Protein AF-A0A537DZI4-F1 (afdb_monomer_lite)

Radius of gyration: 23.27 Å; chains: 1; bounding box: 77×46×38 Å

pLDDT: mean 81.29, std 11.45, range [48.91, 93.88]

Foldseek 3Di:
DLVLVLVCVVVVQKDFQQLPFPLDADPVPRHTDDNVVSVVVVVVLVVLSCLLVVNDDDDPVSNVVSSVVSVVVVVVRVVSVRMDHDRPPVVVVVVVVVVVVVVVV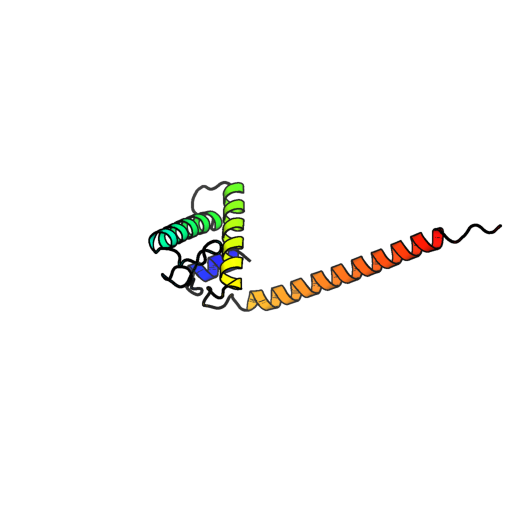VVVVVVVVVVVVVVVVVVPDDDDD

Secondary structure (DSSP, 8-state):
-HHHHHHHHHTTS-EEGGGSTTT-B-TTT-PBPPHHHHHHHHHHHHHHHHHHTT-SS--HHHHHHHHHHHHHHHHHHHHTT-EESPPPTHHHHHHHHHHHHHHHHHHHHHHHHHHHHHHHHHTTPPPP-

Structure (mmCIF, N/CA/C/O backbone):
data_AF-A0A537DZI4-F1
#
_entry.id   AF-A0A537DZI4-F1
#
loop_
_atom_site.group_PDB
_atom_site.id
_atom_site.type_symbol
_atom_site.label_atom_id
_atom_site.label_alt_id
_atom_site.label_comp_id
_atom_site.label_asym_id
_atom_site.label_entity_id
_atom_site.label_seq_id
_atom_site.pdbx_PDB_ins_code
_atom_site.Cartn_x
_atom_site.Cartn_y
_atom_site.Cartn_z
_atom_site.occupancy
_atom_site.B_iso_or_equiv
_atom_site.auth_seq_id
_atom_site.auth_comp_id
_atom_site.auth_asym_id
_atom_site.auth_atom_id
_atom_site.pdbx_PDB_model_num
ATOM 1 N N . MET A 1 1 ? 7.948 -3.123 -5.812 1.00 70.69 1 MET A N 1
ATOM 2 C CA . MET A 1 1 ? 7.281 -2.952 -4.496 1.00 70.69 1 MET A CA 1
ATOM 3 C C . MET A 1 1 ? 5.756 -2.861 -4.612 1.00 70.69 1 MET A C 1
ATOM 5 O O . MET A 1 1 ? 5.101 -3.750 -4.087 1.00 70.69 1 MET A O 1
ATOM 9 N N . VAL A 1 2 ? 5.188 -1.869 -5.314 1.00 81.50 2 VAL A N 1
ATOM 10 C CA . VAL A 1 2 ? 3.720 -1.701 -5.454 1.00 81.50 2 VAL A CA 1
ATOM 11 C C . VAL A 1 2 ? 3.045 -2.895 -6.140 1.00 81.50 2 VAL A C 1
ATOM 13 O O . VAL A 1 2 ? 2.086 -3.431 -5.607 1.00 81.50 2 VAL A O 1
ATOM 16 N N . SER A 1 3 ? 3.605 -3.418 -7.238 1.00 80.81 3 SER A N 1
ATOM 17 C CA . SER A 1 3 ? 3.066 -4.623 -7.903 1.00 80.81 3 SER A CA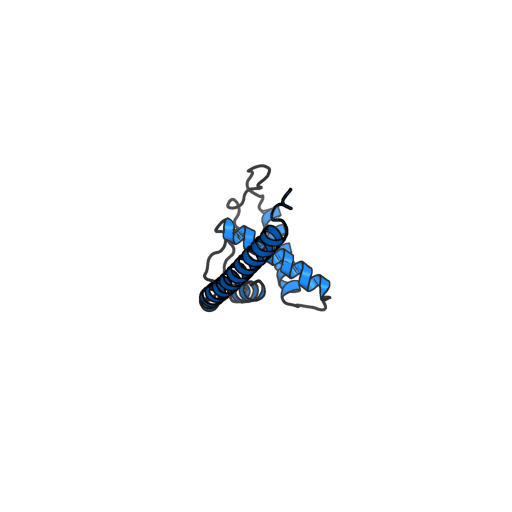 1
ATOM 18 C C . SER A 1 3 ? 2.960 -5.846 -6.969 1.00 80.81 3 SER A C 1
ATOM 20 O O . SER A 1 3 ? 1.953 -6.550 -6.973 1.00 80.81 3 SER A O 1
ATOM 22 N N . SER A 1 4 ? 3.971 -6.073 -6.119 1.00 81.75 4 SER A N 1
ATOM 23 C CA . SER A 1 4 ? 3.971 -7.151 -5.113 1.00 81.75 4 SER A CA 1
ATOM 24 C C . SER A 1 4 ? 2.888 -6.931 -4.052 1.00 81.75 4 SER A C 1
ATOM 26 O O . SER A 1 4 ? 2.141 -7.853 -3.721 1.00 81.75 4 SER A O 1
ATOM 28 N N . PHE A 1 5 ? 2.739 -5.689 -3.580 1.00 85.00 5 PHE A N 1
ATOM 29 C CA . PHE A 1 5 ? 1.652 -5.302 -2.685 1.00 85.00 5 PHE A CA 1
ATOM 30 C C . PHE A 1 5 ? 0.279 -5.573 -3.311 1.00 85.00 5 PHE A C 1
ATOM 32 O O . PHE A 1 5 ? -0.508 -6.301 -2.714 1.00 85.00 5 PHE A O 1
ATOM 39 N N . CYS A 1 6 ? 0.014 -5.068 -4.522 1.00 85.75 6 CYS A N 1
ATOM 40 C CA . CYS A 1 6 ? -1.273 -5.242 -5.196 1.00 85.75 6 CYS A CA 1
ATOM 41 C C . CYS A 1 6 ? -1.616 -6.727 -5.366 1.00 85.75 6 CYS A C 1
ATOM 43 O O . CYS A 1 6 ? -2.717 -7.144 -5.022 1.00 85.75 6 CYS A O 1
ATOM 45 N N . LYS A 1 7 ? -0.657 -7.557 -5.799 1.00 85.25 7 LYS A N 1
ATOM 46 C CA . LYS A 1 7 ? -0.844 -9.015 -5.915 1.00 85.25 7 LYS A CA 1
ATOM 47 C C . LYS A 1 7 ? -1.155 -9.678 -4.569 1.00 85.25 7 LYS A C 1
ATOM 49 O O . LYS A 1 7 ? -2.040 -10.528 -4.480 1.00 85.25 7 LYS A O 1
ATOM 54 N N . THR A 1 8 ? -0.442 -9.301 -3.511 1.00 83.75 8 THR A N 1
ATOM 55 C CA . THR A 1 8 ? -0.625 -9.887 -2.170 1.00 83.75 8 THR A CA 1
ATOM 56 C C . THR A 1 8 ? -1.966 -9.468 -1.558 1.00 83.75 8 THR A C 1
ATOM 58 O O . THR A 1 8 ? -2.665 -10.292 -0.972 1.00 83.75 8 THR A O 1
ATOM 61 N N . TYR A 1 9 ? -2.368 -8.213 -1.761 1.00 87.44 9 TYR A N 1
ATOM 62 C CA . TYR A 1 9 ? -3.666 -7.693 -1.340 1.00 87.44 9 TYR A CA 1
ATOM 63 C C . TYR A 1 9 ? -4.826 -8.353 -2.095 1.00 87.44 9 TYR A C 1
ATOM 65 O O . TYR A 1 9 ? -5.741 -8.885 -1.471 1.00 87.44 9 TYR A O 1
ATOM 73 N N . LEU A 1 10 ? -4.760 -8.409 -3.429 1.00 86.94 10 LEU A N 1
ATOM 74 C CA . LEU A 1 10 ? -5.804 -9.020 -4.262 1.00 86.94 10 LEU A CA 1
ATOM 75 C C . LEU A 1 10 ? -5.935 -10.535 -4.049 1.00 86.94 10 LEU A C 1
ATOM 77 O O . LEU A 1 10 ? -7.019 -11.082 -4.215 1.00 86.94 10 LEU A O 1
ATOM 81 N N . SER A 1 11 ? -4.859 -11.216 -3.644 1.00 85.81 11 SER A N 1
ATOM 82 C CA . SER A 1 11 ? -4.901 -12.638 -3.266 1.00 85.81 11 SER A CA 1
ATOM 83 C C . SER A 1 11 ? -5.423 -12.892 -1.845 1.00 85.81 11 SER A C 1
ATOM 85 O O . SER A 1 11 ? -5.438 -14.038 -1.401 1.00 85.81 11 SER A O 1
ATOM 87 N N . GLY A 1 12 ? -5.833 -11.847 -1.115 1.00 83.69 12 GLY A N 1
ATOM 88 C CA . GLY A 1 12 ? -6.381 -11.953 0.241 1.00 83.69 12 GLY A CA 1
ATOM 89 C C . GLY A 1 12 ? -5.347 -12.276 1.325 1.00 83.69 12 GLY A C 1
ATOM 90 O O . GLY A 1 12 ? -5.717 -12.501 2.475 1.00 83.69 12 GLY A O 1
ATOM 91 N N . LYS A 1 13 ? -4.054 -12.287 0.980 1.00 84.06 13 LYS A N 1
ATOM 92 C CA . LYS A 1 13 ? -2.946 -12.584 1.904 1.00 84.06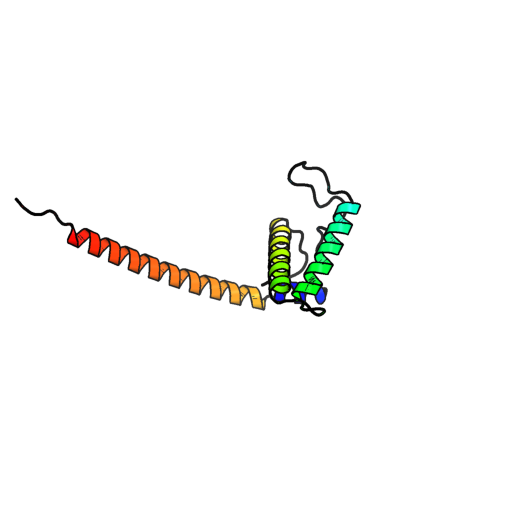 13 LYS A CA 1
ATOM 93 C C . LYS A 1 13 ? -2.530 -11.383 2.755 1.00 84.06 13 LYS A C 1
ATOM 95 O O . LYS A 1 13 ? -1.778 -11.546 3.709 1.00 84.06 13 LYS A O 1
ATOM 100 N N . LEU A 1 14 ? -3.008 -10.192 2.400 1.00 86.56 14 LEU A N 1
ATOM 101 C CA . LEU A 1 14 ? -2.772 -8.949 3.120 1.00 86.56 14 LEU A CA 1
ATOM 102 C C . LEU A 1 14 ? -4.111 -8.301 3.477 1.00 86.56 14 LEU A C 1
ATOM 104 O O . LEU A 1 14 ? -4.974 -8.136 2.614 1.00 86.56 14 LEU A O 1
ATOM 108 N N . LYS A 1 15 ? -4.264 -7.890 4.733 1.00 88.25 15 LYS A N 1
ATOM 109 C CA . LYS A 1 15 ? -5.408 -7.133 5.242 1.00 88.25 15 LYS A CA 1
ATOM 110 C C . LYS A 1 15 ? -4.965 -5.733 5.652 1.00 88.25 15 LYS A C 1
ATOM 112 O O . LYS A 1 15 ? -3.847 -5.527 6.116 1.00 88.25 15 LYS A O 1
ATOM 117 N N . ILE A 1 16 ? -5.859 -4.768 5.455 1.00 89.62 16 ILE A N 1
ATOM 118 C CA . ILE A 1 16 ? -5.641 -3.361 5.799 1.00 89.62 16 ILE A CA 1
ATOM 119 C C . ILE A 1 16 ? -6.662 -2.990 6.870 1.00 89.62 16 ILE A C 1
ATOM 121 O O . ILE A 1 16 ? -7.859 -2.904 6.587 1.00 89.62 16 ILE A O 1
ATOM 125 N N . ASN A 1 17 ? -6.186 -2.752 8.088 1.00 88.88 17 ASN A N 1
ATOM 126 C CA . ASN A 1 17 ? -7.034 -2.461 9.242 1.00 88.88 17 ASN A CA 1
ATOM 127 C C . ASN A 1 17 ? -7.403 -0.985 9.367 1.00 88.88 17 ASN A C 1
ATOM 129 O O . ASN A 1 17 ? -8.305 -0.659 10.136 1.00 88.88 17 ASN A O 1
ATOM 133 N N . SER A 1 18 ? -6.764 -0.098 8.595 1.00 87.12 18 SER A N 1
ATOM 134 C CA . SER A 1 18 ? -7.009 1.352 8.644 1.00 87.12 18 SER A CA 1
ATOM 135 C C . SER A 1 18 ? -8.462 1.737 8.347 1.00 87.12 18 SER A C 1
ATOM 137 O O . SER A 1 18 ? -8.882 2.842 8.655 1.00 87.12 18 SER A O 1
ATOM 139 N N . TRP A 1 19 ? -9.246 0.836 7.755 1.00 86.69 19 TRP A N 1
ATOM 140 C CA . TRP A 1 19 ? -10.668 1.044 7.478 1.00 86.69 19 TRP A CA 1
ATOM 141 C C . TRP A 1 19 ? -11.577 0.786 8.685 1.00 86.69 19 TRP A C 1
ATOM 143 O O . TRP A 1 19 ? -12.786 0.998 8.592 1.00 86.69 19 TRP A O 1
ATOM 153 N N . THR A 1 20 ? -11.030 0.304 9.801 1.00 85.75 20 THR A N 1
ATOM 154 C CA . THR A 1 20 ? -11.802 0.006 11.010 1.00 85.75 20 THR A CA 1
ATOM 155 C C . THR A 1 20 ? -12.124 1.305 11.751 1.00 85.75 20 THR A C 1
ATOM 157 O O . THR A 1 20 ? -11.197 2.038 12.119 1.00 85.75 20 THR A O 1
ATOM 160 N N . PRO A 1 21 ? -13.411 1.605 12.010 1.00 82.19 21 PRO A N 1
ATOM 161 C CA . PRO A 1 21 ? -13.801 2.808 12.732 1.00 82.19 21 PRO A CA 1
ATOM 162 C C . PRO A 1 21 ? -13.094 2.925 14.082 1.00 82.19 21 PRO A C 1
ATOM 164 O O . PRO A 1 21 ? -13.091 1.997 14.888 1.00 82.19 21 PRO A O 1
ATOM 167 N N . GLY A 1 22 ? -12.496 4.089 14.324 1.00 80.00 22 GLY A N 1
ATOM 168 C CA . GLY A 1 22 ? -11.837 4.410 15.584 1.00 80.00 22 GLY A CA 1
ATOM 169 C C . GLY A 1 22 ? -10.411 3.882 15.770 1.00 80.00 22 GLY A C 1
ATOM 170 O O . GLY A 1 22 ? -9.866 4.125 16.848 1.00 80.00 22 GLY A O 1
ATOM 171 N N . LEU A 1 23 ? -9.813 3.228 14.762 1.00 80.06 23 LEU A N 1
ATOM 172 C CA . LEU A 1 23 ? -8.374 2.908 14.737 1.00 80.06 23 LEU A CA 1
ATOM 173 C C . LEU A 1 23 ? -7.509 4.048 14.191 1.00 80.06 23 LEU A C 1
ATOM 175 O O . LEU A 1 23 ? -6.360 4.187 14.598 1.00 80.06 23 LEU A O 1
ATOM 179 N N . VAL A 1 24 ? -8.045 4.856 13.276 1.00 82.62 24 VAL A N 1
ATOM 180 C CA . VAL A 1 24 ? -7.306 5.953 12.639 1.00 82.62 24 VAL A CA 1
ATOM 181 C C . VAL A 1 24 ? -7.809 7.290 13.170 1.00 82.62 24 VAL A C 1
ATOM 183 O O . VAL A 1 24 ? -9.018 7.514 13.271 1.00 82.62 24 VAL A O 1
ATOM 186 N N . ALA A 1 25 ? -6.875 8.178 13.498 1.00 80.56 25 ALA A N 1
ATOM 187 C CA . ALA A 1 25 ? -7.139 9.560 13.867 1.00 80.56 25 ALA A CA 1
ATOM 188 C C . ALA A 1 25 ? -6.534 10.511 12.832 1.00 80.56 25 ALA A C 1
ATOM 190 O O . ALA A 1 25 ? -5.513 10.215 12.210 1.00 80.56 25 ALA A O 1
ATOM 191 N N . ASN A 1 26 ? -7.176 11.657 12.644 1.00 77.25 26 ASN A N 1
ATOM 192 C CA . ASN A 1 26 ? -6.648 12.742 11.839 1.00 77.25 26 ASN A CA 1
ATOM 193 C C . ASN A 1 26 ? -5.391 13.301 12.525 1.00 77.25 26 ASN A C 1
ATOM 195 O O . ASN A 1 26 ? -5.432 13.654 13.701 1.00 77.25 26 ASN A O 1
ATOM 199 N N . MET A 1 27 ? -4.274 13.387 11.800 1.00 71.69 27 MET A N 1
ATOM 200 C CA . MET A 1 27 ? -2.995 13.813 12.382 1.00 71.69 27 MET A CA 1
ATOM 201 C C . MET A 1 27 ? -2.961 15.292 12.790 1.00 71.69 27 MET A C 1
ATOM 203 O O . MET A 1 27 ? -2.189 15.650 13.672 1.00 71.69 27 MET A O 1
ATOM 207 N N . ALA A 1 28 ? -3.784 16.147 12.178 1.00 75.75 28 ALA A N 1
ATOM 208 C CA . ALA A 1 28 ? -3.847 17.568 12.508 1.00 75.75 28 ALA A CA 1
ATOM 209 C C . ALA A 1 28 ? -4.718 17.845 13.741 1.00 75.75 28 ALA A C 1
ATOM 211 O O . ALA A 1 28 ? -4.427 18.761 14.503 1.00 75.75 28 ALA A O 1
ATOM 212 N N . THR A 1 29 ? -5.787 17.068 13.941 1.00 84.00 29 THR A N 1
ATOM 213 C CA . THR A 1 29 ? -6.762 17.324 15.015 1.00 84.00 29 THR A CA 1
ATOM 214 C C . THR A 1 29 ? -6.718 16.302 16.148 1.00 84.00 29 THR A C 1
ATOM 216 O O . THR A 1 29 ? -7.304 16.538 17.199 1.00 84.00 29 THR A O 1
ATOM 219 N N . GLY A 1 30 ? -6.073 15.149 15.951 1.00 79.94 30 GLY A N 1
ATOM 220 C CA . GLY A 1 30 ? -6.091 14.016 16.883 1.00 79.94 30 GLY A CA 1
ATOM 221 C C . GLY A 1 30 ? -7.451 13.312 16.984 1.00 79.94 30 GLY A C 1
ATOM 222 O O . GLY A 1 30 ? -7.591 12.331 17.716 1.00 79.94 30 GLY A O 1
ATOM 223 N N . VAL A 1 31 ? -8.464 13.784 16.252 1.00 87.00 31 VAL A N 1
ATOM 224 C CA . VAL A 1 31 ? -9.827 13.250 16.301 1.00 87.00 31 VAL A CA 1
ATOM 225 C C . VAL A 1 31 ? -9.913 11.979 15.463 1.00 87.00 31 VAL A C 1
ATOM 227 O O . VAL A 1 31 ? -9.391 11.919 14.349 1.00 87.00 31 VAL A O 1
ATOM 230 N N . LYS A 1 32 ? -10.592 10.955 15.991 1.00 86.88 32 LYS A N 1
ATOM 231 C CA . LYS A 1 32 ? -10.880 9.715 15.257 1.00 86.88 32 LYS A CA 1
ATOM 232 C C . LYS A 1 32 ? -11.623 10.033 13.962 1.00 86.88 32 LYS A C 1
ATOM 234 O O . LYS A 1 32 ? -12.615 10.756 13.986 1.00 86.88 32 LYS A O 1
ATOM 239 N N . ILE A 1 33 ? -11.150 9.470 12.855 1.00 85.75 33 ILE A N 1
ATOM 240 C CA . ILE A 1 33 ? -11.744 9.709 11.540 1.00 85.75 33 ILE A CA 1
ATOM 241 C C . ILE A 1 33 ? -13.173 9.129 11.527 1.00 85.75 33 ILE A C 1
ATOM 243 O O . ILE A 1 33 ? -13.352 7.962 11.908 1.00 85.75 33 ILE A O 1
ATOM 247 N N . PRO A 1 34 ? -14.188 9.911 11.112 1.00 85.81 34 PRO A N 1
ATOM 248 C CA . PRO A 1 34 ? -15.559 9.438 10.960 1.00 85.81 34 PRO A CA 1
ATOM 249 C C . PRO A 1 34 ? -15.663 8.246 10.007 1.00 85.81 34 PRO A C 1
ATOM 251 O O . PRO A 1 34 ? -14.859 8.066 9.089 1.00 85.81 34 PRO A O 1
ATOM 254 N N . ARG A 1 35 ? -16.698 7.423 10.188 1.00 86.31 35 ARG A N 1
ATOM 255 C CA . ARG A 1 35 ? -16.902 6.224 9.363 1.00 86.31 35 ARG A CA 1
ATOM 256 C C . ARG A 1 35 ? -17.066 6.574 7.883 1.00 86.31 35 ARG A C 1
ATOM 258 O O . ARG A 1 35 ? -16.596 5.830 7.025 1.00 86.31 35 ARG A O 1
ATOM 265 N N . GLU A 1 36 ? -17.733 7.679 7.593 1.00 87.88 36 GLU A N 1
ATOM 266 C CA . GLU A 1 36 ? -18.037 8.163 6.250 1.00 87.88 36 GLU A CA 1
ATOM 267 C C . GLU A 1 36 ? -16.748 8.494 5.488 1.00 87.88 36 GLU A C 1
ATOM 269 O O . GLU A 1 36 ? -16.568 8.049 4.353 1.00 87.88 36 GLU A O 1
ATOM 274 N N . GLU A 1 37 ? -15.811 9.176 6.149 1.00 86.50 37 GLU A N 1
ATOM 275 C CA . GLU A 1 37 ? -14.488 9.491 5.604 1.00 86.50 37 GLU A CA 1
ATOM 276 C C . GLU A 1 37 ? -13.649 8.225 5.380 1.00 86.50 37 GLU A C 1
ATOM 278 O O . GLU A 1 37 ? -13.006 8.083 4.340 1.00 86.50 37 GLU A O 1
ATOM 283 N N . LEU A 1 38 ? -13.711 7.249 6.296 1.00 87.38 38 LEU A N 1
ATOM 284 C CA . LEU A 1 38 ? -13.037 5.956 6.115 1.00 87.38 38 LEU A CA 1
ATOM 285 C C . LEU A 1 38 ? -13.590 5.177 4.914 1.00 87.38 38 LEU A C 1
ATOM 287 O O . LEU A 1 38 ? -12.828 4.563 4.165 1.00 87.38 38 LEU A O 1
ATOM 291 N N . VAL A 1 39 ? -14.910 5.190 4.710 1.00 88.94 39 VAL A N 1
ATOM 292 C CA . VAL A 1 39 ? -15.549 4.543 3.553 1.00 88.94 39 VAL A CA 1
ATOM 293 C C . VAL A 1 39 ? -15.138 5.233 2.257 1.00 88.94 39 VAL A C 1
ATOM 295 O O . VAL A 1 39 ? -14.863 4.548 1.269 1.00 88.94 39 VAL A O 1
ATOM 298 N N . GLN A 1 40 ? -15.079 6.563 2.257 1.00 90.38 40 GLN A N 1
ATOM 299 C CA . GLN A 1 40 ? -14.664 7.336 1.095 1.00 90.38 40 GLN A CA 1
ATOM 300 C C . GLN A 1 40 ? -13.197 7.061 0.740 1.00 90.38 40 GLN A C 1
ATOM 302 O O . GLN A 1 40 ? -12.913 6.665 -0.391 1.00 90.38 40 GLN A O 1
ATOM 307 N N . GLY A 1 41 ? -12.294 7.116 1.722 1.00 88.94 41 GLY A N 1
ATOM 308 C CA . GLY A 1 41 ? -10.886 6.770 1.521 1.00 88.94 41 GLY A CA 1
ATOM 309 C C . GLY A 1 41 ? -10.698 5.331 1.026 1.00 88.94 41 GLY A C 1
ATOM 310 O O . GLY A 1 41 ? -9.864 5.070 0.161 1.00 88.94 41 GLY A O 1
ATOM 311 N N . LYS A 1 42 ? -11.528 4.385 1.492 1.00 91.62 42 LYS A N 1
ATOM 312 C CA . LYS A 1 42 ? -11.502 3.003 0.990 1.00 91.62 42 LYS A CA 1
ATOM 313 C C . LYS A 1 42 ? -11.905 2.918 -0.483 1.00 91.62 42 LYS A C 1
ATOM 315 O O . LYS A 1 42 ? -11.295 2.160 -1.234 1.00 91.62 42 LYS A O 1
ATOM 320 N N . LYS A 1 43 ? -12.934 3.658 -0.907 1.00 92.56 43 LYS A N 1
ATOM 321 C CA . LYS A 1 43 ? -13.376 3.693 -2.313 1.00 92.56 43 LYS A CA 1
ATOM 322 C C . LYS A 1 43 ? -12.312 4.294 -3.222 1.00 92.56 43 LYS A C 1
ATOM 324 O O . LYS A 1 43 ? -12.047 3.743 -4.290 1.00 92.56 43 LYS A O 1
ATOM 329 N N . GLU A 1 44 ? -11.691 5.384 -2.787 1.00 93.44 44 GLU A N 1
ATOM 330 C CA . GLU A 1 44 ? -10.567 5.998 -3.495 1.00 93.44 44 GLU A CA 1
ATOM 331 C C . GLU A 1 44 ? -9.421 5.002 -3.633 1.00 93.44 44 GLU A C 1
ATOM 333 O O . GLU A 1 44 ? -8.936 4.780 -4.740 1.00 93.44 44 GLU A O 1
ATOM 338 N N . PHE A 1 45 ? -9.080 4.290 -2.556 1.00 93.44 45 PHE A N 1
ATOM 339 C CA . PHE A 1 45 ? -8.059 3.250 -2.614 1.00 93.44 45 PHE A CA 1
ATOM 340 C C . PHE A 1 45 ? -8.351 2.154 -3.627 1.00 93.44 45 PHE A C 1
ATOM 342 O O . PHE A 1 45 ? -7.482 1.814 -4.427 1.00 93.44 45 PHE A O 1
ATOM 349 N N . LEU A 1 46 ? -9.570 1.621 -3.632 1.00 93.31 46 LEU A N 1
ATOM 350 C CA . LEU A 1 46 ? -9.951 0.584 -4.588 1.00 93.31 46 LEU A CA 1
ATOM 351 C C . LEU A 1 46 ? -9.927 1.092 -6.038 1.00 93.31 46 LEU A C 1
ATOM 353 O O . LEU A 1 46 ? -9.614 0.324 -6.946 1.00 93.31 46 LEU A O 1
ATOM 357 N N . THR A 1 47 ? -10.214 2.377 -6.250 1.00 93.88 47 THR A N 1
ATOM 358 C CA . THR A 1 47 ? -10.169 3.011 -7.574 1.00 93.88 47 THR A CA 1
ATOM 359 C C . THR A 1 47 ? -8.732 3.123 -8.074 1.00 93.88 47 THR A C 1
ATOM 361 O O . THR A 1 47 ? -8.422 2.650 -9.166 1.00 93.88 47 THR A O 1
ATOM 364 N N . GLU A 1 48 ? -7.836 3.670 -7.254 1.00 93.62 48 GLU A N 1
ATOM 365 C CA . GLU A 1 48 ? -6.412 3.770 -7.590 1.00 93.62 48 GLU A CA 1
ATOM 366 C C . GLU A 1 48 ? -5.784 2.381 -7.760 1.00 93.62 48 GLU A C 1
ATOM 368 O O . GLU A 1 48 ? -4.998 2.162 -8.677 1.00 93.62 48 GLU A O 1
ATOM 373 N N . LEU A 1 49 ? -6.184 1.401 -6.939 1.00 92.94 49 LEU A N 1
ATOM 374 C CA . LEU A 1 49 ? -5.750 0.010 -7.073 1.00 92.94 49 LEU A CA 1
ATOM 375 C C . LEU A 1 49 ? -6.125 -0.574 -8.437 1.00 92.94 49 LEU A C 1
ATOM 377 O O . LEU A 1 49 ? -5.292 -1.230 -9.064 1.00 92.94 49 LEU A O 1
ATOM 381 N N . ALA A 1 50 ? -7.350 -0.333 -8.905 1.00 91.06 50 ALA A N 1
ATOM 382 C CA . ALA A 1 50 ? -7.790 -0.787 -10.218 1.00 91.06 50 ALA A CA 1
ATOM 383 C C . ALA A 1 50 ? -6.967 -0.137 -11.343 1.00 91.06 50 ALA A C 1
ATOM 385 O O . ALA A 1 50 ? -6.496 -0.842 -12.238 1.00 91.06 50 ALA A O 1
ATOM 386 N N . ILE A 1 51 ? -6.727 1.177 -11.258 1.00 92.12 51 ILE A N 1
ATOM 387 C CA . ILE A 1 51 ? -5.912 1.923 -12.230 1.00 92.12 51 ILE A CA 1
ATOM 388 C C . ILE A 1 51 ? -4.472 1.395 -12.246 1.00 92.12 51 ILE A C 1
ATOM 390 O O . ILE A 1 51 ? -3.954 1.063 -13.309 1.00 92.12 51 ILE A O 1
ATOM 394 N N . ALA A 1 52 ? -3.845 1.233 -11.079 1.00 89.38 52 ALA A N 1
ATOM 395 C CA . ALA A 1 52 ? -2.475 0.736 -10.956 1.00 89.38 52 ALA A CA 1
ATOM 396 C C . ALA A 1 52 ? -2.311 -0.718 -11.431 1.00 89.38 52 ALA A C 1
ATOM 398 O O . ALA A 1 52 ? -1.212 -1.132 -11.798 1.00 89.38 52 ALA A O 1
ATOM 399 N N . CYS A 1 53 ? -3.390 -1.507 -11.429 1.00 87.81 53 CYS A N 1
ATOM 400 C CA . CYS A 1 53 ? -3.409 -2.854 -12.002 1.00 87.81 53 CYS A CA 1
ATOM 401 C C . CYS A 1 53 ? -3.678 -2.866 -13.517 1.00 87.81 53 CYS A C 1
ATOM 403 O O . CYS A 1 53 ? -3.728 -3.945 -14.103 1.00 87.81 53 CYS A O 1
ATOM 405 N N . GLY A 1 54 ? -3.859 -1.702 -14.149 1.00 83.81 54 GLY A N 1
ATOM 406 C CA . GLY A 1 54 ? -4.162 -1.591 -15.575 1.00 83.81 54 GLY A CA 1
ATOM 407 C C . GLY A 1 54 ? -5.580 -2.041 -15.933 1.00 83.81 54 GLY A C 1
ATOM 408 O O . GLY A 1 54 ? -5.819 -2.483 -17.054 1.00 83.81 54 GLY A O 1
ATOM 409 N N . ILE A 1 55 ? -6.524 -1.980 -14.987 1.00 85.56 55 ILE A N 1
ATOM 410 C CA . ILE A 1 55 ? -7.922 -2.327 -15.256 1.00 85.56 55 ILE A CA 1
ATOM 411 C C . ILE A 1 55 ? -8.583 -1.172 -16.025 1.00 85.56 55 ILE A C 1
ATOM 413 O O . ILE A 1 55 ? -8.719 -0.055 -15.520 1.00 85.56 55 ILE A O 1
ATOM 417 N N . GLY A 1 56 ? -9.030 -1.472 -17.247 1.00 82.38 56 GLY A N 1
ATOM 418 C CA . GLY A 1 56 ? -9.636 -0.514 -18.176 1.00 82.38 56 GLY A CA 1
ATOM 419 C C . GLY A 1 56 ? -8.616 0.201 -19.069 1.00 82.38 56 GLY A C 1
ATOM 420 O O . GLY A 1 56 ? -7.410 0.010 -18.956 1.00 82.38 56 GLY A O 1
ATOM 421 N N . THR A 1 57 ? -9.101 1.039 -19.984 1.00 86.50 57 THR A N 1
ATOM 422 C CA . THR A 1 57 ? -8.254 1.887 -20.838 1.00 86.50 57 THR A CA 1
ATOM 423 C C . THR A 1 57 ? -7.748 3.096 -20.053 1.00 86.50 57 THR A C 1
ATOM 425 O O . THR A 1 57 ? -8.421 4.125 -19.983 1.00 86.50 57 THR A O 1
ATOM 428 N N . GLN A 1 58 ? -6.567 2.959 -19.449 1.00 87.62 58 GLN A N 1
ATOM 429 C CA . GLN A 1 58 ? -5.860 4.029 -18.739 1.00 87.62 58 GLN A CA 1
ATOM 430 C C . GLN A 1 58 ? -4.613 4.455 -19.517 1.00 87.62 58 GLN A C 1
ATOM 432 O O . GLN A 1 58 ? -3.977 3.643 -20.185 1.00 87.62 58 GLN A O 1
ATOM 437 N N . THR A 1 59 ? -4.257 5.735 -19.430 1.00 91.25 59 THR A N 1
ATOM 438 C CA . THR A 1 59 ? -2.983 6.235 -19.962 1.00 91.25 59 THR A CA 1
ATOM 439 C C . THR A 1 59 ? -1.837 5.851 -19.027 1.00 91.25 59 THR A C 1
ATOM 441 O O . THR A 1 59 ? -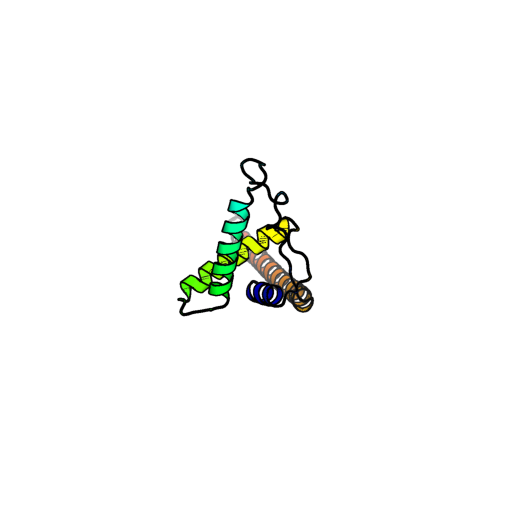2.053 5.679 -17.826 1.00 91.25 59 THR A O 1
ATOM 444 N N . GLN A 1 60 ? -0.612 5.762 -19.554 1.00 86.88 60 GLN A N 1
ATOM 445 C CA . GLN A 1 60 ? 0.568 5.447 -18.740 1.00 86.88 60 GLN A CA 1
ATOM 446 C C . GLN A 1 60 ? 0.752 6.449 -17.587 1.00 86.88 60 GLN A C 1
ATOM 448 O O . GLN A 1 60 ? 0.950 6.033 -16.454 1.00 86.88 60 GLN A O 1
ATOM 453 N N . GLU A 1 61 ? 0.546 7.747 -17.832 1.00 92.31 61 GLU A N 1
ATOM 454 C CA . GLU A 1 61 ? 0.601 8.782 -16.786 1.00 92.31 61 GLU A CA 1
ATOM 455 C C . GLU A 1 61 ? -0.390 8.534 -15.639 1.00 92.31 61 GLU A C 1
ATOM 457 O O . GLU A 1 61 ? -0.060 8.738 -14.472 1.00 92.31 61 GLU A O 1
ATOM 462 N N . LYS A 1 62 ? -1.610 8.067 -15.945 1.00 91.06 62 LYS A N 1
ATOM 463 C CA . LYS A 1 62 ? -2.601 7.734 -14.911 1.00 91.06 62 LYS A CA 1
ATOM 464 C C . LYS A 1 62 ? -2.181 6.515 -14.102 1.00 91.06 62 LYS A C 1
ATOM 466 O O . LYS A 1 62 ? -2.407 6.487 -12.895 1.00 91.06 62 LYS A O 1
ATOM 471 N N . ILE A 1 63 ? -1.589 5.522 -14.761 1.00 89.00 63 ILE A N 1
ATOM 472 C CA . ILE A 1 63 ? -1.050 4.337 -14.094 1.00 89.00 63 ILE A CA 1
ATOM 473 C C . ILE A 1 63 ? 0.077 4.753 -13.146 1.00 89.00 63 ILE A C 1
ATOM 475 O O . ILE A 1 63 ? 0.051 4.366 -11.979 1.00 89.00 63 ILE A O 1
ATOM 479 N N . ASP A 1 64 ? 1.011 5.584 -13.606 1.00 88.31 64 ASP A N 1
ATOM 480 C CA . ASP A 1 64 ? 2.152 6.036 -12.808 1.00 88.31 64 ASP A CA 1
ATOM 481 C C . ASP A 1 64 ? 1.698 6.845 -11.581 1.00 88.31 64 ASP A C 1
ATOM 483 O O . ASP A 1 64 ? 2.120 6.559 -10.458 1.00 88.31 64 ASP A O 1
ATOM 487 N N . ALA A 1 65 ? 0.747 7.769 -11.758 1.00 91.44 65 ALA A N 1
ATOM 488 C CA . ALA A 1 65 ? 0.167 8.542 -10.658 1.00 91.44 65 ALA A CA 1
ATOM 489 C C . ALA A 1 65 ? -0.573 7.658 -9.633 1.00 91.44 65 ALA A C 1
ATOM 491 O O . ALA A 1 65 ? -0.467 7.868 -8.421 1.00 91.44 65 ALA A O 1
ATOM 492 N N . ALA A 1 66 ? -1.310 6.644 -10.095 1.00 90.69 66 ALA A N 1
ATOM 493 C CA . ALA A 1 66 ? -1.992 5.699 -9.212 1.00 90.69 66 ALA A CA 1
ATOM 494 C C . ALA A 1 66 ? -0.993 4.827 -8.435 1.00 90.69 66 ALA A C 1
ATOM 496 O O . ALA A 1 66 ? -1.159 4.587 -7.236 1.00 90.69 66 ALA A O 1
ATOM 497 N N . VAL A 1 67 ? 0.082 4.381 -9.094 1.00 89.31 67 VAL A N 1
ATOM 498 C CA . VAL A 1 67 ? 1.175 3.631 -8.461 1.00 89.31 67 VAL A CA 1
ATOM 499 C C . VAL A 1 67 ? 1.837 4.460 -7.361 1.00 89.31 67 VAL A C 1
ATOM 501 O O . VAL A 1 67 ? 2.082 3.931 -6.274 1.00 89.31 67 VAL A O 1
ATOM 504 N N . GLU A 1 68 ? 2.086 5.746 -7.605 1.00 89.62 68 GLU A N 1
ATOM 505 C CA . GLU A 1 68 ? 2.651 6.662 -6.612 1.00 89.62 68 GLU A CA 1
ATOM 506 C C . GLU A 1 68 ? 1.722 6.838 -5.401 1.00 89.62 68 GLU A C 1
ATOM 508 O O . GLU A 1 68 ? 2.153 6.667 -4.257 1.00 89.62 68 GLU A O 1
ATOM 513 N N . LYS A 1 69 ? 0.423 7.068 -5.625 1.00 91.75 69 LYS A N 1
ATOM 514 C CA . LYS A 1 69 ? -0.569 7.168 -4.540 1.00 91.75 69 LYS A CA 1
ATOM 515 C C . LYS A 1 69 ? -0.636 5.903 -3.686 1.00 91.75 69 LYS A C 1
ATOM 517 O O . LYS A 1 69 ? -0.617 5.982 -2.456 1.00 91.75 69 LYS A O 1
ATOM 522 N N . ILE A 1 70 ? -0.656 4.727 -4.315 1.00 91.06 70 ILE A N 1
ATOM 523 C CA . ILE A 1 70 ? -0.637 3.450 -3.587 1.00 91.06 70 ILE A CA 1
ATOM 524 C C . ILE A 1 70 ? 0.657 3.297 -2.795 1.00 91.06 70 ILE A C 1
ATOM 526 O O . ILE A 1 70 ? 0.630 2.793 -1.672 1.00 91.06 70 ILE A O 1
ATOM 530 N N . PHE A 1 71 ? 1.790 3.723 -3.351 1.00 88.00 71 PHE A N 1
ATOM 531 C CA . PHE A 1 71 ? 3.059 3.683 -2.640 1.00 88.00 71 PHE A CA 1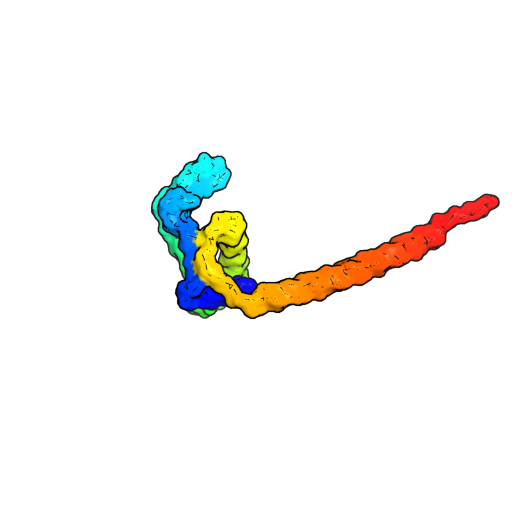
ATOM 532 C C . PHE A 1 71 ? 3.037 4.553 -1.376 1.00 88.00 71 PHE A C 1
ATOM 534 O O . PHE A 1 71 ? 3.475 4.097 -0.320 1.00 88.00 71 PHE A O 1
ATOM 541 N N . ILE A 1 72 ? 2.466 5.756 -1.443 1.00 86.75 72 ILE A N 1
ATOM 542 C CA . ILE A 1 72 ? 2.320 6.639 -0.278 1.00 86.75 72 ILE A CA 1
ATOM 543 C C . ILE A 1 72 ? 1.438 5.988 0.795 1.00 86.75 72 ILE A C 1
ATOM 545 O O . ILE A 1 72 ? 1.838 5.911 1.959 1.00 86.75 72 ILE A O 1
ATOM 549 N N . TRP A 1 73 ? 0.274 5.444 0.428 1.00 88.31 73 TRP A N 1
ATOM 550 C CA . TRP A 1 73 ? -0.580 4.738 1.390 1.00 88.31 73 TRP A CA 1
ATOM 551 C C . TRP A 1 73 ? 0.088 3.507 1.991 1.00 88.31 73 TRP A C 1
ATOM 553 O O . TRP A 1 73 ? -0.019 3.280 3.196 1.00 88.31 73 TRP A O 1
ATOM 563 N N . LEU A 1 74 ? 0.826 2.742 1.183 1.00 87.38 74 LEU A N 1
ATOM 564 C CA . LEU A 1 74 ? 1.616 1.613 1.658 1.00 87.38 74 LEU A CA 1
ATOM 565 C C . LEU A 1 74 ? 2.576 2.050 2.767 1.00 87.38 74 LEU A C 1
ATOM 567 O O . LEU A 1 74 ? 2.646 1.371 3.788 1.00 87.38 74 LEU A O 1
ATOM 571 N N . LEU A 1 75 ? 3.305 3.154 2.573 1.00 83.62 75 LEU A N 1
ATOM 572 C CA . LEU A 1 75 ? 4.222 3.689 3.581 1.00 83.62 75 LEU A CA 1
ATOM 573 C C . LEU A 1 75 ? 3.474 4.077 4.857 1.00 83.62 75 LEU A C 1
ATOM 575 O O . LEU A 1 75 ? 3.878 3.660 5.940 1.00 83.62 75 LEU A O 1
ATOM 579 N N . ILE A 1 76 ? 2.354 4.793 4.733 1.00 83.94 76 ILE A N 1
ATOM 580 C CA . ILE A 1 76 ? 1.528 5.197 5.878 1.00 83.94 76 ILE A CA 1
ATOM 581 C C . ILE A 1 76 ? 1.055 3.969 6.663 1.00 83.94 76 ILE A C 1
ATOM 583 O O . ILE A 1 76 ? 1.222 3.915 7.882 1.00 83.94 76 ILE A O 1
ATOM 587 N N . TRP A 1 77 ? 0.500 2.954 6.000 1.00 87.56 77 TRP A N 1
ATOM 588 C CA . TRP A 1 77 ? -0.008 1.769 6.690 1.00 87.56 77 TRP A CA 1
ATOM 589 C C . TRP A 1 77 ? 1.096 0.917 7.302 1.00 87.56 77 TRP A C 1
ATOM 591 O O . TRP A 1 77 ? 0.895 0.362 8.381 1.00 87.56 77 TRP A O 1
ATOM 601 N N . ARG A 1 78 ? 2.268 0.834 6.660 1.00 81.44 78 ARG A N 1
ATOM 602 C CA . ARG A 1 78 ? 3.428 0.132 7.224 1.00 81.44 78 ARG A CA 1
ATOM 603 C C . ARG A 1 78 ? 3.931 0.815 8.490 1.00 81.44 78 ARG A C 1
ATOM 605 O O . ARG A 1 78 ? 4.126 0.135 9.490 1.00 81.44 78 ARG A O 1
ATOM 612 N N . SER A 1 79 ? 4.115 2.133 8.446 1.00 78.81 79 SER A N 1
ATOM 613 C CA . SER A 1 79 ? 4.660 2.907 9.566 1.00 78.81 79 SER A CA 1
ATOM 614 C C . SER A 1 79 ? 3.735 2.925 10.780 1.00 78.81 79 SER A C 1
ATOM 616 O O . SER A 1 79 ? 4.209 3.021 11.904 1.00 78.81 79 SER A O 1
ATOM 618 N N . ASN A 1 80 ? 2.426 2.796 10.559 1.00 78.44 80 ASN A N 1
ATOM 619 C CA . ASN A 1 80 ? 1.423 2.801 11.623 1.00 78.44 80 ASN A CA 1
ATOM 620 C C . ASN A 1 80 ? 0.920 1.396 12.009 1.00 78.44 80 ASN A C 1
ATOM 622 O O . ASN A 1 80 ? -0.033 1.279 12.771 1.00 78.44 80 ASN A O 1
ATOM 626 N N . GLY A 1 81 ? 1.519 0.323 11.475 1.00 81.44 81 GLY A N 1
ATOM 627 C CA . GLY A 1 81 ? 1.136 -1.051 11.824 1.00 81.44 81 GLY A CA 1
ATOM 628 C C . GLY A 1 81 ? -0.278 -1.457 11.385 1.00 81.44 81 GLY A C 1
ATOM 629 O O . GLY A 1 81 ? -0.867 -2.361 11.966 1.00 81.44 81 GLY A O 1
ATOM 630 N N . PHE A 1 82 ? -0.840 -0.811 10.359 1.00 86.69 82 PHE A N 1
ATOM 631 C CA . PHE A 1 82 ? -2.194 -1.097 9.862 1.00 86.69 82 PHE A CA 1
ATOM 632 C C . PHE A 1 82 ? -2.258 -2.241 8.838 1.00 86.69 82 PHE A C 1
ATOM 634 O O . PHE A 1 82 ? -3.345 -2.550 8.345 1.00 86.69 82 PHE A O 1
ATOM 641 N N . LEU A 1 83 ? -1.120 -2.846 8.490 1.00 85.31 83 LEU A N 1
ATOM 642 C CA . LEU A 1 83 ? -1.047 -3.992 7.586 1.00 85.31 83 LEU A CA 1
ATOM 643 C C . LEU A 1 83 ? -0.929 -5.292 8.379 1.00 85.31 83 LEU A C 1
ATOM 645 O O . LEU A 1 83 ? 0.045 -5.495 9.099 1.00 85.31 83 LEU A O 1
ATOM 649 N N . GLU A 1 84 ? -1.884 -6.192 8.176 1.00 82.94 84 GLU A N 1
ATOM 650 C CA . GLU A 1 84 ? -1.834 -7.565 8.672 1.00 82.94 84 GLU A CA 1
ATOM 651 C C . GLU A 1 84 ? -1.524 -8.526 7.523 1.00 82.94 84 GLU A C 1
ATOM 653 O O . GLU A 1 84 ? -2.178 -8.492 6.479 1.00 82.94 84 GLU A O 1
ATOM 658 N N . GLY A 1 85 ? -0.550 -9.411 7.723 1.00 73.12 85 GLY A N 1
ATOM 659 C CA . GLY A 1 85 ? -0.092 -10.375 6.722 1.00 73.12 85 GLY A CA 1
ATOM 660 C C . GLY A 1 85 ? 1.351 -10.132 6.284 1.00 73.12 85 GLY A C 1
ATOM 661 O O . GLY A 1 85 ? 1.928 -9.066 6.502 1.00 73.12 85 GLY A O 1
ATOM 662 N N . GLU A 1 86 ? 1.955 -11.145 5.671 1.00 65.50 86 GLU A N 1
ATOM 663 C CA . GLU A 1 86 ? 3.347 -11.092 5.232 1.00 65.50 86 GLU A CA 1
ATOM 664 C C . GLU A 1 86 ? 3.443 -10.795 3.733 1.00 65.50 86 GLU A C 1
ATOM 666 O O . GLU A 1 86 ? 2.781 -11.412 2.897 1.00 65.50 86 GLU A O 1
ATOM 671 N N . PHE A 1 87 ? 4.325 -9.859 3.375 1.00 61.22 87 PHE A N 1
ATOM 672 C CA . PHE A 1 87 ? 4.834 -9.784 2.006 1.00 61.22 87 PHE A CA 1
ATOM 673 C C . PHE A 1 87 ? 5.606 -11.071 1.730 1.00 61.22 87 PHE A C 1
ATOM 675 O O . PHE A 1 87 ? 6.335 -11.517 2.614 1.00 61.22 87 PHE A O 1
ATOM 682 N N . SER A 1 88 ? 5.478 -11.647 0.528 1.00 55.25 88 SER A N 1
ATOM 683 C CA . SER A 1 88 ? 6.196 -12.883 0.195 1.00 55.25 88 SER A CA 1
ATOM 684 C C . SER A 1 88 ? 7.666 -12.750 0.597 1.00 55.25 88 SER A C 1
ATOM 686 O O . SER A 1 88 ? 8.338 -11.816 0.152 1.00 55.25 88 SER A O 1
ATOM 688 N N . THR A 1 89 ? 8.148 -13.663 1.436 1.00 52.06 89 THR A N 1
ATOM 689 C CA . THR A 1 89 ? 9.501 -13.688 2.018 1.00 52.06 89 THR A CA 1
ATOM 690 C C . THR A 1 89 ? 10.614 -13.539 0.975 1.00 52.06 89 THR A C 1
ATOM 692 O O . THR A 1 89 ? 11.641 -12.926 1.255 1.00 52.06 89 THR A O 1
ATOM 695 N N . ILE A 1 90 ? 10.346 -13.959 -0.262 1.00 54.75 90 ILE A N 1
ATOM 696 C CA . ILE A 1 90 ? 11.200 -13.797 -1.448 1.00 54.75 90 ILE A CA 1
ATOM 697 C C . ILE A 1 90 ? 11.573 -12.318 -1.726 1.00 54.75 90 ILE A C 1
ATOM 699 O O . ILE A 1 90 ? 12.656 -12.042 -2.231 1.00 54.75 90 ILE A O 1
ATOM 703 N N . ASP A 1 91 ? 10.734 -11.343 -1.351 1.00 57.91 91 ASP A N 1
ATOM 704 C CA . ASP A 1 91 ? 10.997 -9.904 -1.559 1.00 57.91 91 ASP A CA 1
ATOM 705 C C . ASP A 1 91 ? 11.925 -9.323 -0.467 1.00 57.91 91 ASP A C 1
ATOM 707 O O . ASP A 1 91 ? 12.540 -8.283 -0.673 1.00 57.91 91 ASP A O 1
ATOM 711 N N . ARG A 1 92 ? 12.061 -9.965 0.705 1.00 55.56 92 ARG A N 1
ATOM 712 C CA . ARG A 1 92 ? 12.890 -9.447 1.816 1.00 55.56 92 ARG A CA 1
ATOM 713 C C . ARG A 1 92 ? 14.378 -9.675 1.576 1.00 55.56 92 ARG A C 1
ATOM 715 O O . ARG A 1 92 ? 15.164 -8.743 1.704 1.00 55.56 92 ARG A O 1
ATOM 722 N N . GLU A 1 93 ? 14.741 -10.889 1.192 1.00 58.94 93 GLU A N 1
ATOM 723 C CA . GLU A 1 93 ? 16.132 -11.284 0.967 1.00 58.94 93 GLU A CA 1
ATOM 724 C C . GLU A 1 93 ? 16.689 -10.657 -0.317 1.00 58.94 93 GLU A C 1
ATOM 726 O O . GLU A 1 93 ? 17.782 -10.097 -0.320 1.00 58.94 93 GLU A O 1
ATOM 731 N N . ALA A 1 94 ? 15.874 -10.599 -1.377 1.00 66.56 94 ALA A N 1
ATOM 732 C CA . ALA A 1 94 ? 16.209 -9.860 -2.592 1.00 66.56 94 ALA A CA 1
ATOM 733 C C . ALA A 1 94 ? 16.402 -8.351 -2.334 1.00 66.56 94 ALA A C 1
ATOM 735 O O . ALA A 1 94 ? 17.294 -7.735 -2.918 1.00 66.56 94 ALA A O 1
ATOM 736 N N . ARG A 1 95 ? 15.606 -7.743 -1.440 1.00 66.31 95 ARG A N 1
ATOM 737 C CA . ARG A 1 95 ? 15.776 -6.334 -1.041 1.00 66.31 95 ARG A CA 1
ATOM 738 C C . ARG A 1 95 ? 16.999 -6.095 -0.177 1.00 66.31 95 ARG A C 1
ATOM 740 O O . ARG A 1 95 ? 17.648 -5.078 -0.384 1.00 66.31 95 ARG A O 1
ATOM 747 N N . LEU A 1 96 ? 17.296 -6.989 0.765 1.00 72.25 96 LEU A N 1
ATOM 748 C CA . LEU A 1 96 ? 18.517 -6.926 1.570 1.00 72.25 96 LEU A CA 1
ATOM 749 C C . LEU A 1 96 ? 19.740 -6.976 0.661 1.00 72.25 96 LEU A C 1
ATOM 751 O O . LEU A 1 96 ? 20.533 -6.043 0.663 1.00 72.25 96 LEU A O 1
ATOM 755 N N . LYS A 1 97 ? 19.784 -7.957 -0.241 1.00 73.31 97 LYS A N 1
ATOM 756 C CA . LYS A 1 97 ? 20.861 -8.091 -1.222 1.00 73.31 97 LYS A CA 1
ATOM 757 C C . LYS A 1 97 ? 20.968 -6.880 -2.152 1.00 73.31 97 LYS A C 1
ATOM 759 O O . LYS A 1 97 ? 22.057 -6.409 -2.459 1.00 73.31 97 LYS A O 1
ATOM 764 N N . SER A 1 98 ? 19.836 -6.325 -2.591 1.00 74.00 98 SER A N 1
ATOM 765 C CA . SER A 1 98 ? 19.829 -5.093 -3.388 1.00 74.00 98 SER A CA 1
ATOM 766 C C . SER A 1 98 ? 20.299 -3.868 -2.597 1.00 74.00 98 SER A C 1
ATOM 768 O O . SER A 1 98 ? 20.861 -2.958 -3.203 1.00 74.00 98 SER A O 1
ATOM 770 N N . LEU A 1 99 ? 20.041 -3.801 -1.290 1.00 76.69 99 LEU A N 1
ATOM 771 C CA . LEU A 1 99 ? 20.508 -2.718 -0.424 1.00 76.69 99 LEU A CA 1
ATOM 772 C C . LEU A 1 99 ? 22.007 -2.831 -0.159 1.00 76.69 99 LEU A C 1
ATOM 774 O O . LEU A 1 99 ? 22.688 -1.817 -0.260 1.00 76.69 99 LEU A O 1
ATOM 778 N N . GLU A 1 100 ? 22.516 -4.038 0.085 1.00 78.25 100 GLU A N 1
ATOM 779 C CA . GLU A 1 100 ? 23.950 -4.322 0.222 1.00 78.25 100 GLU A CA 1
ATOM 780 C C . GLU A 1 100 ? 24.720 -3.851 -1.019 1.00 78.25 100 GLU A C 1
ATOM 782 O O . GLU A 1 100 ? 25.632 -3.041 -0.911 1.00 78.25 100 GLU A O 1
ATOM 787 N N . VAL A 1 101 ? 24.261 -4.219 -2.223 1.00 85.31 101 VAL A N 1
ATOM 788 C CA . VAL A 1 101 ? 24.892 -3.780 -3.485 1.00 85.31 101 VAL A CA 1
ATOM 789 C C . VAL A 1 101 ? 24.891 -2.254 -3.644 1.00 85.31 101 VAL A C 1
ATOM 791 O O . VAL A 1 101 ? 25.846 -1.672 -4.168 1.00 85.31 101 VAL A O 1
ATOM 794 N N . ARG A 1 102 ? 23.816 -1.580 -3.214 1.00 82.12 102 ARG A N 1
ATOM 795 C CA . ARG A 1 102 ? 23.738 -0.113 -3.272 1.00 82.12 102 ARG A CA 1
ATOM 796 C C . ARG A 1 102 ? 24.674 0.536 -2.258 1.00 82.12 102 ARG A C 1
ATOM 798 O O . ARG A 1 102 ? 25.274 1.545 -2.608 1.00 82.12 102 ARG A O 1
ATOM 805 N N . PHE A 1 103 ? 24.818 -0.037 -1.064 1.00 83.81 103 PHE A N 1
ATOM 806 C CA . PHE A 1 103 ? 25.769 0.424 -0.052 1.00 83.81 103 PHE A CA 1
ATOM 807 C C . PHE A 1 103 ? 27.215 0.279 -0.530 1.00 83.81 103 PHE A C 1
ATOM 809 O O . PHE A 1 103 ? 27.935 1.271 -0.515 1.00 83.81 103 PHE A O 1
ATOM 816 N N . ASP A 1 104 ? 27.591 -0.879 -1.075 1.00 86.38 104 ASP A N 1
ATOM 817 C CA . ASP A 1 104 ? 28.925 -1.108 -1.653 1.00 86.38 104 ASP A CA 1
ATOM 818 C C . ASP A 1 104 ? 29.251 -0.105 -2.769 1.00 86.38 104 ASP A C 1
ATOM 820 O O . ASP A 1 104 ? 30.377 0.374 -2.909 1.00 86.38 104 ASP A O 1
ATOM 824 N N . SER A 1 105 ? 28.259 0.216 -3.603 1.00 85.25 105 SER A N 1
ATOM 825 C CA . SER A 1 105 ? 28.428 1.189 -4.688 1.00 85.25 105 SER A CA 1
ATOM 826 C C . SER A 1 105 ? 28.637 2.605 -4.146 1.00 85.25 105 SER A C 1
ATOM 828 O O . SER A 1 105 ? 29.436 3.366 -4.688 1.00 85.25 105 SER A O 1
ATOM 830 N N . LEU A 1 106 ? 27.932 2.954 -3.069 1.00 85.44 106 LEU A N 1
ATOM 831 C CA . LEU A 1 106 ? 28.040 4.248 -2.398 1.00 85.44 106 LEU A CA 1
ATOM 832 C C . LEU A 1 106 ? 29.392 4.395 -1.693 1.00 85.44 106 LEU A C 1
ATOM 834 O O . LEU A 1 106 ? 30.023 5.440 -1.807 1.00 85.44 106 LEU A O 1
ATOM 838 N N . GLU A 1 107 ? 29.864 3.336 -1.036 1.00 89.75 107 GLU A N 1
ATOM 839 C CA . GLU A 1 107 ? 31.180 3.293 -0.399 1.00 89.75 107 GLU A CA 1
ATOM 840 C C . GLU A 1 107 ? 32.301 3.502 -1.424 1.00 89.75 107 GLU A C 1
ATOM 842 O O . GLU A 1 107 ? 33.172 4.347 -1.228 1.00 89.75 107 GLU A O 1
ATOM 847 N N . LYS A 1 108 ? 32.231 2.824 -2.576 1.00 90.56 108 LYS A N 1
ATOM 848 C CA . LYS A 1 108 ? 33.197 3.015 -3.671 1.00 90.56 108 LYS A CA 1
ATOM 849 C C . LYS A 1 108 ? 33.203 4.445 -4.203 1.00 90.56 108 LYS A C 1
ATOM 851 O O . LYS A 1 108 ? 34.275 5.012 -4.390 1.00 90.56 108 LYS A O 1
ATOM 856 N N . LEU A 1 109 ? 32.027 5.035 -4.418 1.00 90.62 109 LEU A N 1
ATOM 857 C CA . LEU A 1 109 ? 31.913 6.427 -4.860 1.00 90.62 109 LEU A CA 1
ATOM 858 C C . LEU A 1 109 ? 32.468 7.404 -3.817 1.00 90.62 109 LEU A C 1
ATOM 860 O O . LEU A 1 109 ? 33.126 8.375 -4.177 1.00 90.62 109 LEU A O 1
ATOM 864 N N . MET A 1 110 ? 32.241 7.146 -2.527 1.00 87.62 110 MET A N 1
ATOM 865 C CA . MET A 1 110 ? 32.816 7.955 -1.453 1.00 87.62 110 MET A CA 1
ATOM 866 C C . MET A 1 110 ? 34.341 7.860 -1.417 1.00 87.62 110 MET A C 1
ATOM 868 O O . MET A 1 110 ? 34.997 8.887 -1.268 1.00 87.62 110 MET A O 1
ATOM 872 N N . LEU A 1 111 ? 34.912 6.664 -1.583 1.00 90.38 111 LEU A N 1
ATOM 873 C CA . LEU A 1 111 ? 36.364 6.483 -1.642 1.00 90.38 111 LEU A CA 1
ATOM 874 C C . LEU A 1 111 ? 36.975 7.215 -2.843 1.00 90.38 111 LEU A C 1
ATOM 876 O O . LEU A 1 111 ? 37.946 7.945 -2.671 1.00 90.38 111 LEU A O 1
ATOM 880 N N . GLN A 1 112 ? 36.359 7.107 -4.023 1.00 89.19 112 GLN A N 1
ATOM 881 C CA . GLN A 1 112 ? 36.786 7.845 -5.217 1.00 89.19 112 GLN A CA 1
ATOM 882 C C . GLN A 1 112 ? 36.733 9.361 -5.007 1.00 89.19 112 GLN A C 1
ATOM 884 O O . GLN A 1 112 ? 37.673 10.070 -5.354 1.00 89.19 112 GLN A O 1
ATOM 889 N N . LEU A 1 113 ? 35.666 9.865 -4.382 1.00 88.69 113 LEU A N 1
ATOM 890 C CA . LEU A 1 113 ? 35.544 11.286 -4.072 1.00 88.69 113 LEU A CA 1
ATOM 891 C C . LEU A 1 113 ? 36.623 11.747 -3.079 1.00 88.69 113 LEU A C 1
ATOM 893 O O . LEU A 1 113 ? 37.170 12.837 -3.226 1.00 88.69 113 LEU A O 1
ATOM 897 N N . ILE A 1 114 ? 36.947 10.926 -2.075 1.00 89.56 114 ILE A N 1
ATOM 898 C CA . ILE A 1 114 ? 38.030 11.213 -1.125 1.00 89.56 114 ILE A CA 1
ATOM 899 C C . ILE A 1 114 ? 39.375 11.280 -1.856 1.00 89.56 114 ILE A C 1
ATOM 901 O O . ILE A 1 114 ? 40.129 12.225 -1.625 1.00 89.56 114 ILE A O 1
ATOM 905 N N . GLU A 1 115 ? 39.663 10.336 -2.753 1.00 87.25 115 GLU A N 1
ATOM 906 C CA . GLU A 1 115 ? 40.884 10.341 -3.568 1.00 87.25 115 GLU A CA 1
ATOM 907 C C . GLU A 1 115 ? 40.965 11.583 -4.468 1.00 87.25 115 GLU A C 1
ATOM 909 O O . GLU A 1 115 ? 41.997 12.257 -4.500 1.00 87.25 115 GLU A O 1
ATOM 914 N N . GLU A 1 116 ? 39.875 11.956 -5.143 1.00 85.00 116 GLU A N 1
ATOM 915 C CA . GLU A 1 116 ? 39.823 13.170 -5.968 1.00 85.00 116 GLU A CA 1
ATOM 916 C C . GLU A 1 116 ? 40.054 14.440 -5.138 1.00 85.00 116 GLU A C 1
ATOM 918 O O . GLU A 1 116 ? 40.836 15.311 -5.528 1.00 85.00 116 GLU A O 1
ATOM 923 N N . VAL A 1 117 ? 39.438 14.544 -3.956 1.00 85.06 117 VAL A N 1
ATOM 924 C CA . VAL A 1 117 ? 39.644 15.676 -3.037 1.00 85.06 117 VAL A CA 1
ATOM 925 C C . VAL A 1 117 ? 41.085 15.713 -2.512 1.00 85.06 117 VAL A C 1
ATOM 927 O O . VAL A 1 117 ? 41.674 16.793 -2.388 1.00 85.06 117 VAL A O 1
ATOM 930 N N . GLN A 1 118 ? 41.694 14.558 -2.238 1.00 77.50 118 GLN A N 1
ATOM 931 C CA . GLN A 1 118 ? 43.097 14.458 -1.827 1.00 77.50 118 GLN A CA 1
ATOM 932 C C .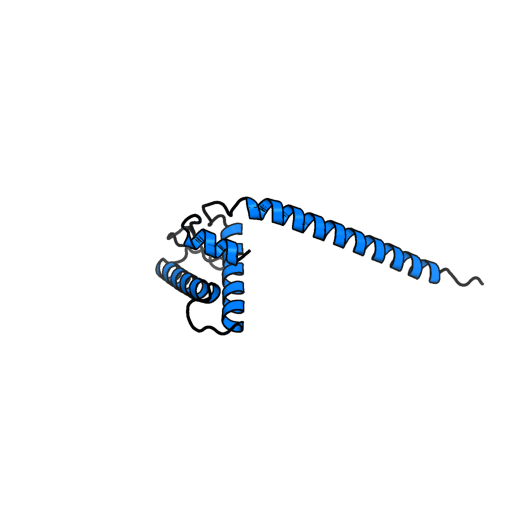 GLN A 1 118 ? 44.059 14.873 -2.948 1.00 77.50 118 GLN A C 1
ATOM 934 O O . GLN A 1 118 ? 45.021 15.601 -2.690 1.00 77.50 118 GLN A O 1
ATOM 939 N N . MET A 1 119 ? 43.779 14.492 -4.196 1.00 78.94 119 MET A N 1
ATOM 940 C CA . MET A 1 119 ? 44.562 14.938 -5.351 1.00 78.94 119 MET A CA 1
ATOM 941 C C . MET A 1 119 ? 44.430 16.449 -5.574 1.00 78.94 119 MET A C 1
ATOM 943 O O . MET A 1 119 ? 45.432 17.141 -5.749 1.00 78.94 119 MET A O 1
ATOM 947 N N . LEU A 1 120 ? 43.214 16.994 -5.492 1.00 74.69 120 LEU A N 1
ATOM 948 C CA . LEU A 1 120 ? 42.969 18.433 -5.645 1.00 74.69 120 LEU A CA 1
ATOM 949 C C . LEU A 1 120 ? 43.595 19.275 -4.521 1.00 74.69 120 LEU A C 1
ATOM 951 O O . LEU A 1 120 ? 44.008 20.411 -4.762 1.00 74.69 120 LEU A O 1
ATOM 955 N N . SER A 1 121 ? 43.689 18.734 -3.303 1.00 64.50 121 SER A N 1
ATOM 956 C CA . SER A 1 121 ? 44.375 19.394 -2.184 1.00 64.50 121 SER A CA 1
ATOM 957 C C . SER A 1 121 ? 45.902 19.297 -2.278 1.00 64.50 121 SER A C 1
ATOM 959 O O . SER A 1 121 ? 46.573 20.272 -1.944 1.00 64.50 121 SER A O 1
ATOM 961 N N . HIS A 1 122 ? 46.462 18.208 -2.822 1.00 57.66 122 HIS A N 1
ATOM 962 C CA . HIS A 1 122 ? 47.898 18.106 -3.128 1.00 57.66 122 HIS A CA 1
ATOM 963 C C . HIS A 1 122 ? 48.360 19.087 -4.217 1.00 57.66 122 HIS A C 1
ATOM 965 O O . HIS A 1 122 ? 49.456 19.634 -4.125 1.00 57.66 122 HIS A O 1
ATOM 971 N N . VAL A 1 123 ? 47.522 19.375 -5.220 1.00 56.03 123 VAL A N 1
ATOM 972 C CA . VAL A 1 123 ? 47.833 20.354 -6.284 1.00 56.03 123 VAL A CA 1
ATOM 973 C C . VAL A 1 123 ? 47.849 21.806 -5.760 1.00 56.03 123 VAL A C 1
ATOM 975 O O . VAL A 1 123 ? 48.388 22.694 -6.416 1.00 56.03 123 VAL A O 1
ATOM 978 N N . ARG A 1 124 ? 47.320 22.063 -4.553 1.00 51.94 124 ARG A N 1
ATOM 979 C CA . ARG A 1 124 ? 47.314 23.379 -3.882 1.00 51.94 124 ARG A CA 1
ATOM 980 C C . ARG A 1 124 ? 48.306 23.489 -2.710 1.00 51.94 124 ARG A C 1
ATOM 982 O O . ARG A 1 124 ? 48.085 24.286 -1.799 1.00 51.94 124 ARG A O 1
ATOM 989 N N . GLY A 1 125 ? 49.393 22.712 -2.715 1.00 51.72 125 GLY A N 1
ATOM 990 C CA . GLY A 1 125 ? 50.523 22.928 -1.798 1.00 51.72 125 GLY A CA 1
ATOM 991 C C . GLY A 1 125 ? 51.158 24.321 -1.984 1.00 51.72 125 GLY A C 1
ATOM 992 O O . GLY A 1 125 ? 51.110 24.863 -3.090 1.00 51.72 125 GLY A O 1
ATOM 993 N N . PRO A 1 126 ? 51.707 24.942 -0.922 1.00 48.91 126 PRO A N 1
ATOM 994 C CA . PRO A 1 126 ? 52.080 26.353 -0.929 1.00 48.91 126 PRO A CA 1
ATOM 995 C C . PRO A 1 126 ? 53.222 26.618 -1.912 1.00 48.91 126 PRO A C 1
ATOM 997 O O . PRO A 1 126 ? 54.247 25.939 -1.892 1.00 48.91 126 PRO A O 1
ATOM 1000 N N . ASN A 1 127 ? 53.040 27.637 -2.752 1.00 50.31 127 ASN A N 1
ATOM 1001 C CA . ASN A 1 127 ? 54.100 28.187 -3.587 1.00 50.31 127 ASN A CA 1
ATOM 1002 C C . ASN A 1 127 ? 55.209 28.710 -2.647 1.00 50.31 127 ASN A C 1
ATOM 1004 O O . ASN A 1 127 ? 54.891 29.539 -1.786 1.00 50.31 127 ASN A O 1
ATOM 1008 N N . PRO A 1 128 ? 56.457 28.218 -2.732 1.00 51.72 128 PRO A N 1
ATOM 1009 C CA . PRO A 1 128 ? 57.504 28.645 -1.816 1.00 51.72 128 PRO A CA 1
ATOM 1010 C C . PRO A 1 128 ? 57.960 30.067 -2.182 1.00 51.72 128 PRO A C 1
ATOM 1012 O O . PRO A 1 128 ? 58.201 30.325 -3.365 1.00 51.72 128 PRO A O 1
ATOM 1015 N N . PRO A 1 129 ? 58.069 30.998 -1.219 1.00 53.31 129 PRO A N 1
ATOM 1016 C CA . PRO A 1 129 ? 58.992 32.120 -1.335 1.00 53.31 129 PRO A CA 1
ATOM 1017 C C . PRO A 1 129 ? 60.438 31.683 -1.056 1.00 53.31 129 PRO A C 1
ATOM 1019 O O . PRO A 1 129 ? 60.641 30.770 -0.220 1.00 53.31 129 PRO A O 1
#

Sequence (129 aa):
MVSSFCKTYLSGKLKINSWTPGLVANMATGVKIPREELVQGKKEFLTELAIACGIGTQTQEKIDAAVEKIFIWLLIWRSNGFLEGEFSTIDREARLKSLEVRFDSLEKLMLQLIEEVQMLSHVRGPNPP